Protein 2XPP (pdb70)

Nearest PDB structures (foldseek):
  2xpp-assembly1_A  TM=1.007E+00  e=7.022E-20  Encephalitozoon cuniculi
  7xn7-assembly1_n  TM=9.454E-01  e=5.616E-10  Komagataella phaffii
  9eh1-assembly1_O  TM=9.494E-01  e=7.831E-09  Homo sapiens
  3o8z-assembly1_A  TM=9.268E-01  e=1.950E-08  Saccharomyces cerevisiae
  3nfq-assembly2_B  TM=9.205E-01  e=9.866E-08  Saccharomyces cerevisiae

CATH classification: 1.20.930.10

Radius of gyration: 15.7 Å; Cα contacts (8 Å, |Δi|>4): 170; chains: 2; bounding box: 26×44×52 Å

InterPro domains:
  IPR017923 Transcription factor IIS, N-terminal [PF08711] (125-176)
  IPR017923 Transcription factor IIS, N-terminal [PS51319] (102-179)
  IPR035441 TFIIS/LEDGF domain superfamily [G3DSA:1.20.930.10] (39-183)
  IPR035441 TFIIS/LEDGF domain superfamily [SSF47676] (101-179)
  IPR051037 RNA Polymerase II Transcription Factor IWS1 [PTHR46010] (23-178)

Solvent-accessible surface area: 8760 Å² total; per-residue (Å²): 81,97,66,56,112,79,0,123,74,8,40,123,76,0,55,51,20,32,141,131,2,42,56,30,33,136,135,72,162,101,33,56,17,7,48,134,32,0,110,94,0,0,92,56,0,44,35,137,93,18,8,98,13,0,9,103,43,23,0,4,67,12,0,43,9,1,0,50,16,18,59,82,116,51,44,3,80,64,74,3,28,77,61,0,6,57,0,0,135,46,1,143,8,85,78,105,32,0,56,116,8,7,0,0,55,0,0,60,6,0,3,73,3,98,177,10,39,169,105,1,51,61,51,0,104,64,6,6,118,90,2,23,92,42,6,93,218,137,84,133,48,94,67,73,65,32,55,99,98,0,1,11,84,8,97,66,20,120,126,23,107

GO terms:
  GO:0005515 protein binding (F, IPI)

Organism: Encephalitozoon cuniculi (strain GB-M1) (NCBI:txid284813)

B-factor: mean 24.46, std 10.27, range [10.24, 78.27]

Secondary structure (DSSP, 8-state):
-HHHHHHHHHHHHHHHHHHHHHHHHHHTS---HHHHHHHHHHHHHT-TTTHHHHHHTTHHHHHHHHHSPPTTSPPPPHHHHHHHHHHHHTS---HHHHHHH-HHHHHHHHHH-TTS-HHHHHHHHHHHHHHHHHHT-/--HHHHHHHHHHHHTTS-TTGGG-

Foldseek 3Di:
DPLLVVLVVLLVLLVVLLVQLLVCVVVVHHSCSCVVCVVVSLVVLLDPVSQVSNLVVLVLQSLLSQQDARPVRHGPDVVSLVSSLVSLVNHPDADVSCVVRVSLVSLVCQLPPPPHDPVSNVSSVVSNVVHVVNVVD/DPVVVVVVVVCVPPNDPPPCPVVD

Sequence (161 aa):
GTVLEISRSLKKRMQDILKKDNANNLEGRPATGKIENVEEISDILMSKALQESLLDEGILDEIKGWLEPLPDKSMPNIKIRKRLLDVLKTMKIHKEHLVTSGVGKIVYFYSINPKESKEVRASAKALVQKWTNEVFKIDYGDRDSLFFEIFGTGEEYRYVL

Structure (mmCIF, N/CA/C/O backbone):
data_2XPP
#
_entry.id   2XPP
#
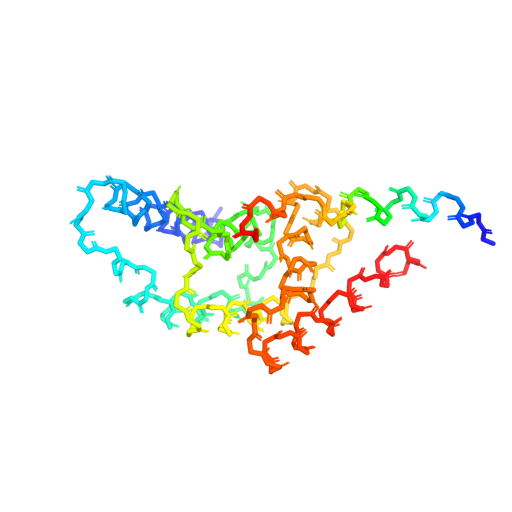_cell.length_a   27.356
_cell.length_b   56.053
_cell.length_c   116.444
_cell.angle_alpha   90.00
_cell.angle_beta   90.00
_cell.angle_gamma   90.00
#
_symmetry.space_group_name_H-M   'P 21 21 21'
#
loop_
_entity.id
_entity.type
_entity.pdbx_description
1 polymer IWS1
2 polymer 'CHROMATIN STRUCTURE MODULATOR'
3 water water
#
loop_
_atom_site.group_PDB
_atom_site.id
_atom_site.type_symbol
_atom_site.label_atom_id
_atom_site.label_alt_id
_atom_site.label_comp_id
_atom_site.label_asym_id
_atom_site.label_entity_id
_atom_site.label_seq_id
_atom_site.pdbx_PDB_ins_code
_atom_site.Cartn_x
_atom_site.Cartn_y
_atom_site.Cartn_z
_atom_site.occupancy
_atom_site.B_iso_or_equiv
_atom_site.auth_seq_id
_atom_site.auth_comp_id
_atom_site.auth_asym_id
_atom_site.auth_atom_id
_atom_site.pdbx_PDB_model_num
ATOM 1 N N . GLY A 1 4 ? 19.008 -18.256 18.710 1.00 37.06 57 GLY A N 1
ATOM 2 C CA . GLY A 1 4 ? 17.715 -18.970 18.417 1.00 36.60 57 GLY A CA 1
ATOM 3 C C . GLY A 1 4 ? 16.717 -18.017 17.747 1.00 34.86 57 GLY A C 1
ATOM 4 O O . GLY A 1 4 ? 17.095 -16.988 17.154 1.00 31.73 57 GLY A O 1
ATOM 5 N N . THR A 1 5 ? 15.433 -18.358 17.846 1.00 35.00 58 THR A N 1
ATOM 6 C CA . THR A 1 5 ? 14.436 -17.722 16.983 1.00 33.96 58 THR A CA 1
ATOM 7 C C . THR A 1 5 ? 14.215 -16.270 17.366 1.00 30.09 58 THR A C 1
ATOM 8 O O . THR A 1 5 ? 14.142 -15.427 16.485 1.00 27.44 58 THR A O 1
ATOM 12 N N . VAL A 1 6 ? 14.156 -15.936 18.658 1.00 28.71 59 VAL A N 1
ATOM 13 C CA . VAL A 1 6 ? 13.846 -14.539 18.980 1.00 26.50 59 VAL A CA 1
ATOM 14 C C . VAL A 1 6 ? 14.978 -13.590 18.523 1.00 24.86 59 VAL A C 1
ATOM 15 O O . VAL A 1 6 ? 14.719 -12.507 18.006 1.00 22.84 59 VAL A O 1
ATOM 19 N N . LEU A 1 7 ? 16.231 -14.035 18.636 1.00 24.66 60 LEU A N 1
ATOM 20 C CA . LEU A 1 7 ? 17.326 -13.229 18.067 1.00 24.09 60 LEU A CA 1
ATOM 21 C C . LEU A 1 7 ? 17.296 -13.135 16.532 1.00 22.77 60 LEU A C 1
ATOM 22 O O . LEU A 1 7 ? 17.545 -12.046 15.980 1.00 22.18 60 LEU A O 1
ATOM 27 N N . GLU A 1 8 ? 16.939 -14.216 15.845 1.00 23.94 61 GLU A N 1
ATOM 28 C CA . GLU A 1 8 ? 16.866 -14.204 14.390 1.00 25.55 61 GLU A CA 1
ATOM 29 C C . GLU A 1 8 ? 15.788 -13.231 13.953 1.00 23.75 61 GLU A C 1
ATOM 30 O O . GLU A 1 8 ? 15.963 -12.464 12.992 1.00 23.16 61 GLU A O 1
ATOM 36 N N . ILE A 1 9 ? 14.655 -13.266 14.653 1.00 22.81 62 ILE A N 1
ATOM 37 C CA . ILE A 1 9 ? 13.570 -12.329 14.322 1.00 21.82 62 ILE A CA 1
ATOM 38 C C . ILE A 1 9 ? 14.013 -10.880 14.519 1.00 20.29 62 ILE A C 1
ATOM 39 O O . ILE A 1 9 ? 13.792 -10.029 13.672 1.00 19.62 62 ILE A O 1
ATOM 44 N N . SER A 1 10 ? 14.676 -10.607 15.634 1.00 19.63 63 SER A N 1
ATOM 45 C CA . SER A 1 10 ? 15.049 -9.242 15.944 1.00 19.49 63 SER A CA 1
ATOM 46 C C . SER A 1 10 ? 16.110 -8.760 14.965 1.00 19.09 63 SER A C 1
ATOM 47 O O . SER A 1 10 ? 16.032 -7.621 14.476 1.00 18.74 63 SER A O 1
ATOM 50 N N . ARG A 1 11 ? 17.082 -9.615 14.647 1.00 18.76 64 ARG A N 1
ATOM 51 C CA . ARG A 1 11 ? 18.126 -9.245 13.674 1.00 20.10 64 ARG A CA 1
ATOM 52 C C . ARG A 1 11 ? 17.545 -8.988 12.282 1.00 20.43 64 ARG A C 1
ATOM 53 O O . ARG A 1 11 ? 17.961 -8.046 11.610 1.00 19.94 64 ARG A O 1
ATOM 61 N N . SER A 1 12 ? 16.578 -9.806 11.866 1.00 21.71 65 SER A N 1
ATOM 62 C CA . SER A 1 12 ? 15.840 -9.575 10.597 1.00 22.44 65 SER A CA 1
ATOM 63 C C . SER A 1 12 ? 15.101 -8.211 10.532 1.00 20.53 65 SER A C 1
ATOM 64 O O . SER A 1 12 ? 15.207 -7.481 9.533 1.00 19.98 65 SER A O 1
ATOM 67 N N . LEU A 1 13 ? 14.370 -7.884 11.593 1.00 19.31 66 LEU A N 1
ATOM 68 C CA . LEU A 1 13 ? 13.683 -6.595 11.672 1.00 17.81 66 LEU A CA 1
ATOM 69 C C . LEU A 1 13 ? 14.673 -5.436 11.639 1.00 17.91 66 LEU A C 1
ATOM 70 O O . LEU A 1 13 ? 14.454 -4.477 10.908 1.00 17.99 66 LEU A O 1
ATOM 75 N N . LYS A 1 14 ? 15.790 -5.571 12.376 1.00 17.20 67 LYS A N 1
ATOM 76 C CA . LYS A 1 14 ? 16.857 -4.571 12.397 1.00 17.50 67 LYS A CA 1
ATOM 77 C C . LYS A 1 14 ? 17.369 -4.341 10.965 1.00 18.21 67 LYS A C 1
ATOM 78 O O . LYS A 1 14 ? 17.442 -3.194 10.509 1.00 18.80 67 LYS A O 1
ATOM 84 N N . LYS A 1 15 ? 17.665 -5.420 10.242 1.00 18.78 68 LYS A N 1
ATOM 85 C CA . LYS A 1 15 ? 18.178 -5.300 8.872 1.00 21.01 68 LYS A CA 1
ATOM 86 C C . LYS A 1 15 ? 17.133 -4.666 7.945 1.00 19.94 68 LYS A C 1
ATOM 87 O O . LYS A 1 15 ? 17.481 -3.845 7.062 1.00 20.27 68 LYS A O 1
ATOM 93 N N . ARG A 1 16 ? 15.869 -5.010 8.157 1.00 19.48 69 ARG A N 1
ATOM 94 C CA . ARG A 1 16 ? 14.812 -4.423 7.346 1.00 20.38 69 ARG A CA 1
ATOM 95 C C . ARG A 1 16 ? 14.753 -2.899 7.527 1.00 19.05 69 ARG A C 1
ATOM 96 O O . ARG A 1 16 ? 14.655 -2.138 6.536 1.00 18.37 69 ARG A O 1
ATOM 104 N N . MET A 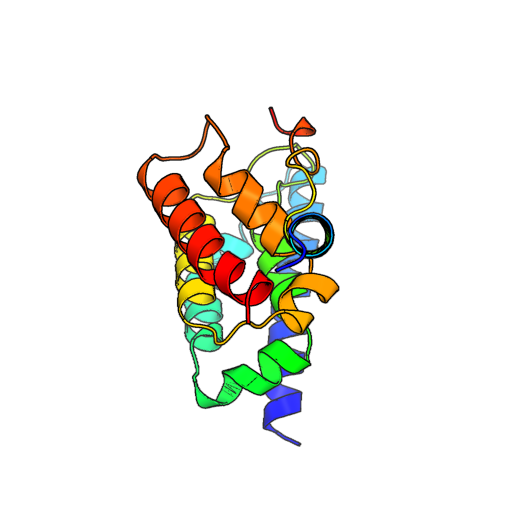1 17 ? 14.856 -2.455 8.787 1.00 17.41 70 MET A N 1
ATOM 105 C CA . MET A 1 17 ? 14.799 -1.027 9.100 1.00 15.55 70 MET A CA 1
ATOM 106 C C . MET A 1 17 ? 16.009 -0.325 8.533 1.00 15.70 70 MET A C 1
ATOM 107 O O . MET A 1 17 ? 15.860 0.774 7.973 1.00 15.20 70 MET A O 1
ATOM 112 N N . GLN A 1 18 ? 17.181 -0.978 8.611 1.00 15.43 71 GLN A N 1
ATOM 113 C CA . GLN A 1 18 ? 18.407 -0.424 8.038 1.00 15.16 71 GLN A CA 1
ATOM 114 C C . GLN A 1 18 ? 18.286 -0.247 6.529 1.00 17.00 71 GLN A C 1
ATOM 115 O O . GLN A 1 18 ? 18.706 0.774 5.985 1.00 17.09 71 GLN A O 1
ATOM 121 N N . ASP A 1 19 ? 17.769 -1.269 5.866 1.00 16.88 72 ASP A N 1
ATOM 122 C CA . ASP A 1 19 ? 17.699 -1.245 4.410 1.00 18.66 72 ASP A CA 1
ATOM 123 C C . ASP A 1 19 ? 16.753 -0.127 3.944 1.00 17.88 72 ASP A C 1
ATOM 124 O O . ASP A 1 19 ? 17.057 0.598 2.962 1.00 17.13 72 ASP A O 1
ATOM 129 N N . ILE A 1 20 ? 15.631 0.013 4.644 1.00 16.42 73 ILE A N 1
ATOM 130 C CA . ILE A 1 20 ? 14.649 1.050 4.263 1.00 16.51 73 ILE A CA 1
ATOM 131 C C . ILE A 1 20 ? 15.260 2.438 4.457 1.00 16.00 73 ILE A C 1
ATOM 132 O O . ILE A 1 20 ? 15.101 3.343 3.605 1.00 16.30 73 ILE A O 1
ATOM 137 N N . LEU A 1 21 ? 15.954 2.629 5.573 1.00 15.17 74 LEU A N 1
ATOM 138 C CA . LEU A 1 21 ? 16.559 3.929 5.858 1.00 15.30 74 LEU A CA 1
ATOM 139 C C . LEU A 1 21 ? 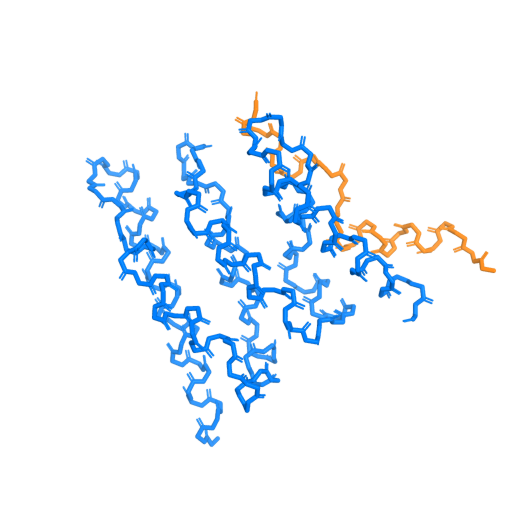17.586 4.248 4.777 1.00 15.30 74 LEU A C 1
ATOM 140 O O . LEU A 1 21 ? 17.565 5.373 4.252 1.00 14.80 74 LEU A O 1
ATOM 145 N N . LYS A 1 22 ? 18.497 3.300 4.470 1.00 16.30 75 LYS A N 1
ATOM 146 C CA . LYS A 1 22 ? 19.561 3.553 3.479 1.00 16.07 75 LYS A CA 1
ATOM 147 C C . LYS A 1 22 ? 18.986 3.923 2.123 1.00 17.24 75 LYS A C 1
ATOM 148 O O . LYS A 1 22 ? 19.517 4.836 1.458 1.00 16.73 75 LYS A O 1
ATOM 154 N N . LYS A 1 23 ? 17.916 3.215 1.733 1.00 15.88 76 LYS A N 1
ATOM 155 C CA . LYS A 1 23 ? 17.278 3.425 0.395 1.00 17.62 76 LYS A CA 1
ATOM 156 C C . LYS A 1 23 ? 16.602 4.789 0.341 1.00 16.18 76 LYS A C 1
ATOM 157 O O . LYS A 1 23 ? 16.699 5.473 -0.700 1.00 15.50 76 LYS A O 1
ATOM 163 N N . ASP A 1 24 ? 15.975 5.198 1.449 1.00 15.19 77 ASP A N 1
ATOM 164 C CA . ASP A 1 24 ? 15.243 6.477 1.458 1.00 14.45 77 ASP A CA 1
ATOM 165 C C . ASP A 1 24 ? 16.285 7.572 1.438 1.00 14.75 77 ASP A C 1
ATOM 166 O O . ASP A 1 24 ? 16.155 8.552 0.692 1.00 13.87 77 ASP A O 1
ATOM 171 N N . ASN A 1 25 ? 17.367 7.380 2.202 1.00 13.09 78 ASN A N 1
ATOM 172 C CA . ASN A 1 25 ? 18.392 8.416 2.205 1.00 14.09 78 ASN A CA 1
ATOM 173 C C . ASN A 1 25 ? 19.094 8.587 0.854 1.00 15.07 78 ASN A C 1
ATOM 174 O O . ASN A 1 25 ? 19.340 9.719 0.420 1.00 16.13 78 ASN A O 1
ATOM 179 N N . ALA A 1 26 ? 19.414 7.481 0.194 1.00 14.81 79 ALA A N 1
ATOM 180 C CA . ALA A 1 26 ? 19.991 7.475 -1.134 1.00 15.40 79 ALA A CA 1
ATOM 181 C C . ALA A 1 26 ? 19.042 8.125 -2.134 1.00 15.93 79 ALA A C 1
ATOM 182 O O . ALA A 1 26 ? 19.475 8.886 -3.025 1.00 17.20 79 ALA A O 1
ATOM 184 N N . ASN A 1 27 ? 17.753 7.802 -1.998 1.00 14.92 80 ASN A N 1
ATOM 185 C CA . ASN A 1 27 ? 16.776 8.393 -2.927 1.00 16.29 80 ASN A CA 1
ATOM 186 C C . ASN A 1 27 ? 16.648 9.898 -2.672 1.00 14.85 80 ASN A C 1
ATOM 187 O O . ASN A 1 27 ? 16.478 10.660 -3.612 1.00 16.11 80 ASN A O 1
ATOM 192 N N . ASN A 1 28 ? 16.695 10.324 -1.407 1.00 14.74 81 ASN A N 1
ATOM 193 C CA . ASN A 1 28 ? 16.635 11.770 -1.149 1.00 15.47 81 ASN A CA 1
ATOM 194 C C . ASN A 1 28 ? 17.803 12.514 -1.807 1.00 16.64 81 ASN A C 1
ATOM 195 O O . ASN A 1 28 ? 17.619 13.554 -2.426 1.00 16.84 81 ASN A O 1
ATOM 200 N N . LEU A 1 29 ? 19.001 11.920 -1.764 1.00 17.14 82 LEU A N 1
ATOM 201 C CA . LEU A 1 29 ? 20.173 12.548 -2.389 1.00 17.11 82 LEU A CA 1
ATOM 202 C C . LEU A 1 29 ? 20.061 12.578 -3.909 1.00 17.37 82 LEU A C 1
ATOM 203 O O . LEU A 1 29 ? 20.503 13.493 -4.571 1.00 18.49 82 LEU A O 1
ATOM 208 N N . GLU A 1 30 ? 19.458 11.534 -4.446 1.00 17.11 83 GLU A N 1
ATOM 209 C CA . GLU A 1 30 ? 19.323 11.388 -5.860 1.00 18.88 83 GLU A CA 1
ATOM 210 C C . GLU A 1 30 ? 18.188 12.223 -6.453 1.00 19.88 83 GLU A C 1
ATOM 211 O O . GLU A 1 30 ? 18.232 12.516 -7.621 1.00 21.72 83 GLU A O 1
ATOM 217 N N . GLY A 1 31 ? 17.178 12.557 -5.635 1.00 21.29 84 GLY A N 1
ATOM 218 C CA . GLY A 1 31 ? 15.938 13.218 -6.140 1.00 23.76 84 GLY A CA 1
ATOM 219 C C . GLY A 1 31 ? 14.850 12.288 -6.665 1.00 24.59 84 GLY A C 1
ATOM 220 O O . GLY A 1 31 ? 14.038 12.674 -7.540 1.00 27.57 84 GLY A O 1
ATOM 221 N N . ARG A 1 32 ? 14.861 11.049 -6.190 1.00 22.93 85 ARG A N 1
ATOM 222 C CA . ARG A 1 32 ? 13.810 10.039 -6.438 1.00 24.52 85 ARG A CA 1
ATOM 223 C C . ARG A 1 32 ? 12.901 9.932 -5.173 1.00 21.70 85 ARG A C 1
ATOM 224 O O . ARG A 1 32 ? 13.315 10.277 -4.091 1.00 18.73 85 ARG A O 1
ATOM 232 N N . PRO A 1 33 ? 11.647 9.462 -5.323 1.00 21.98 86 PRO A N 1
ATOM 233 C CA . PRO A 1 33 ? 10.795 9.367 -4.127 1.00 21.17 86 PRO A CA 1
ATOM 234 C C . PRO A 1 33 ? 11.430 8.544 -3.039 1.00 19.92 86 PRO A C 1
ATOM 235 O O . PRO A 1 33 ? 12.042 7.518 -3.334 1.00 20.19 86 PRO A O 1
ATOM 239 N N . ALA A 1 34 ? 11.268 9.010 -1.807 1.00 19.66 87 ALA A N 1
ATOM 240 C CA . ALA A 1 34 ? 11.854 8.383 -0.623 1.00 17.82 87 ALA A CA 1
ATOM 241 C C . ALA A 1 34 ? 10.704 8.020 0.309 1.00 17.32 87 ALA A C 1
ATOM 242 O O . ALA A 1 34 ? 10.538 8.613 1.394 1.00 17.37 87 ALA A O 1
ATOM 244 N N . THR A 1 35 ? 9.942 7.012 -0.138 1.00 17.59 88 THR A N 1
ATOM 245 C CA . THR A 1 35 ? 8.664 6.633 0.502 1.00 17.66 88 THR A CA 1
ATOM 246 C C . THR A 1 35 ? 8.743 5.308 1.298 1.00 17.14 88 THR A C 1
ATOM 247 O O . THR A 1 35 ? 7.710 4.805 1.756 1.00 16.61 88 THR A O 1
ATOM 251 N N . GLY A 1 36 ? 9.952 4.750 1.466 1.00 15.66 89 GLY A N 1
ATOM 252 C CA . GLY A 1 36 ? 10.105 3.453 2.175 1.00 16.31 89 GLY A CA 1
ATOM 253 C C . GLY A 1 36 ? 9.665 3.500 3.629 1.00 15.73 89 GLY A C 1
ATOM 254 O O . GLY A 1 36 ? 8.941 2.583 4.105 1.00 15.97 89 GLY A O 1
ATOM 255 N N . LYS A 1 37 ? 10.038 4.568 4.331 1.00 14.82 90 LYS A N 1
ATOM 256 C CA . LYS A 1 37 ? 9.651 4.678 5.739 1.00 14.59 90 LYS A CA 1
ATOM 257 C C . LYS A 1 37 ? 8.162 4.796 5.870 1.00 15.78 90 LYS A C 1
ATOM 258 O O . LYS A 1 37 ? 7.518 4.101 6.684 1.00 15.48 90 LYS A O 1
ATOM 264 N N . ILE A 1 38 ? 7.595 5.682 5.077 1.00 14.93 91 ILE A N 1
ATOM 265 C CA . ILE A 1 38 ? 6.144 5.885 5.216 1.00 17.10 91 ILE A CA 1
ATOM 266 C C . ILE A 1 38 ? 5.332 4.653 4.825 1.00 17.43 91 ILE A C 1
ATOM 267 O O . ILE A 1 38 ? 4.285 4.397 5.432 1.00 18.85 91 ILE A O 1
ATOM 272 N N . GLU A 1 39 ? 5.795 3.896 3.826 1.00 16.83 92 GLU A N 1
ATOM 273 C CA . GLU A 1 39 ? 5.053 2.730 3.333 1.00 19.24 92 GLU A CA 1
ATOM 274 C C . GLU A 1 39 ? 5.146 1.545 4.318 1.00 18.84 92 GLU A C 1
ATOM 275 O O . GLU A 1 39 ? 4.339 0.602 4.256 1.00 19.45 92 GLU A O 1
ATOM 281 N N . ASN A 1 40 ? 6.123 1.601 5.221 1.00 17.66 93 ASN A N 1
ATOM 282 C CA . ASN A 1 40 ? 6.405 0.453 6.090 1.00 18.11 93 ASN A CA 1
ATOM 283 C C . ASN A 1 40 ? 6.227 0.741 7.573 1.00 17.19 93 ASN A C 1
ATOM 284 O O . ASN A 1 40 ? 6.270 -0.188 8.388 1.00 17.70 93 ASN A O 1
ATOM 289 N N . VAL A 1 41 ? 6.092 2.011 7.936 1.00 17.09 94 VAL A N 1
ATOM 290 C CA . VAL A 1 41 ? 6.109 2.384 9.350 1.00 16.61 94 VAL A CA 1
ATOM 291 C C . VAL A 1 41 ? 4.997 1.699 10.165 1.00 18.46 94 VAL A C 1
ATOM 292 O O . VAL A 1 41 ? 5.249 1.327 11.330 1.00 17.73 94 VAL A O 1
ATOM 296 N N . GLU A 1 42 ? 3.802 1.570 9.597 1.00 18.83 95 GLU A N 1
ATOM 297 C CA . GLU A 1 42 ? 2.677 0.987 10.376 1.00 21.93 95 GLU A CA 1
ATOM 298 C C . GLU A 1 42 ? 2.964 -0.473 10.703 1.00 21.14 95 GLU A C 1
ATOM 299 O O . GLU A 1 42 ? 2.866 -0.890 11.872 1.00 22.24 95 GLU A O 1
ATOM 305 N N . GLU A 1 43 ? 3.414 -1.209 9.707 1.00 20.13 96 GLU A N 1
ATOM 306 C CA . GLU A 1 43 ? 3.767 -2.617 9.908 1.00 22.50 96 GLU A CA 1
ATOM 307 C C . GLU A 1 43 ? 4.928 -2.813 10.857 1.00 21.49 96 GLU A C 1
ATOM 308 O O . GLU A 1 43 ? 4.841 -3.619 11.799 1.00 21.77 96 GLU A O 1
ATOM 314 N N . ILE A 1 44 ? 6.023 -2.096 10.597 1.00 19.91 97 ILE A N 1
ATOM 315 C CA . ILE A 1 44 ? 7.215 -2.231 11.426 1.00 18.92 97 ILE A CA 1
ATOM 316 C C . ILE A 1 44 ? 6.937 -1.782 12.869 1.00 18.73 97 ILE A C 1
ATOM 317 O O . ILE A 1 44 ? 7.403 -2.418 13.822 1.00 18.87 97 ILE A O 1
ATOM 322 N N . SER A 1 45 ? 6.211 -0.679 13.029 1.00 19.03 98 SER A N 1
ATOM 323 C CA . SER A 1 45 ? 5.908 -0.185 14.373 1.00 20.31 98 SER A CA 1
ATOM 324 C C . SER A 1 45 ? 5.065 -1.192 15.191 1.00 20.72 98 SER A C 1
ATOM 325 O O . SER A 1 45 ? 5.270 -1.359 16.398 1.00 20.14 98 SER A O 1
ATOM 328 N N . ASP A 1 46 ? 4.136 -1.855 14.534 1.00 20.93 99 ASP A N 1
ATOM 329 C CA . ASP A 1 46 ? 3.370 -2.922 15.174 1.00 23.57 99 ASP A CA 1
ATOM 330 C C . ASP A 1 46 ? 4.284 -4.026 15.699 1.00 23.31 99 ASP A C 1
ATOM 331 O O . ASP A 1 46 ? 4.101 -4.488 16.825 1.00 25.18 99 ASP A O 1
ATOM 336 N N . ILE A 1 47 ? 5.272 -4.442 14.908 1.00 21.16 100 ILE A N 1
ATOM 337 C CA . ILE A 1 47 ? 6.241 -5.435 15.371 1.00 21.23 100 ILE A CA 1
ATOM 338 C C . ILE A 1 47 ? 7.121 -4.913 16.514 1.00 19.63 100 ILE A C 1
ATOM 339 O O . ILE A 1 47 ? 7.377 -5.640 17.482 1.00 20.31 100 ILE A O 1
ATOM 344 N N . LEU A 1 48 ? 7.575 -3.674 16.403 1.00 17.95 101 LEU A N 1
ATOM 345 C CA . LEU A 1 48 ? 8.409 -3.068 17.430 1.00 16.58 101 LEU A CA 1
ATOM 346 C C . LEU A 1 48 ? 7.693 -2.984 18.762 1.00 16.69 101 LEU A C 1
ATOM 347 O O . LEU A 1 48 ? 8.354 -2.834 19.807 1.00 19.38 101 LEU A O 1
ATOM 352 N N . MET A 1 49 ? 6.366 -3.074 18.725 1.00 17.24 102 MET A N 1
ATOM 353 C CA . MET A 1 49 ? 5.552 -3.034 19.966 1.00 19.49 102 MET A CA 1
ATOM 354 C C . MET A 1 49 ? 5.442 -4.388 20.698 1.00 20.10 102 MET A C 1
ATOM 355 O O . MET A 1 49 ? 4.864 -4.450 21.783 1.00 21.95 102 MET A O 1
ATOM 360 N N . SER A 1 50 ? 5.904 -5.470 20.076 1.00 18.60 103 SER A N 1
ATOM 361 C CA . SER A 1 50 ? 5.752 -6.818 20.633 1.00 20.33 103 SER A CA 1
ATOM 362 C C . SER A 1 50 ? 6.457 -6.898 21.966 1.00 19.30 103 SER A C 1
ATOM 363 O O . SER A 1 50 ? 7.638 -6.649 22.056 1.00 18.81 103 SER A O 1
ATOM 366 N N . LYS A 1 51 ? 5.733 -7.229 23.020 1.00 20.43 104 LYS A N 1
ATOM 367 C CA . LYS A 1 51 ? 6.373 -7.388 24.329 1.00 21.32 104 LYS A CA 1
ATOM 368 C C . LYS A 1 51 ? 7.321 -8.591 24.345 1.00 22.01 104 LYS A C 1
ATOM 369 O O . LYS A 1 51 ? 8.348 -8.550 25.026 1.00 22.39 104 LYS A O 1
ATOM 375 N N . ALA A 1 52 ? 7.014 -9.619 23.562 1.00 21.44 105 ALA A N 1
ATOM 376 C CA . ALA A 1 52 ? 7.852 -10.833 23.569 1.00 22.87 105 ALA A CA 1
ATOM 377 C C . ALA A 1 52 ? 9.182 -10.544 22.852 1.00 22.12 105 ALA A C 1
ATOM 378 O O . ALA A 1 52 ? 10.211 -11.134 23.202 1.00 22.84 105 ALA A O 1
ATOM 380 N N . LEU A 1 53 ? 9.151 -9.651 21.871 1.00 20.28 106 LEU A N 1
ATOM 381 C CA . LEU A 1 53 ? 10.379 -9.310 21.115 1.00 20.29 106 LEU A CA 1
ATOM 382 C C . LEU A 1 53 ? 11.218 -8.212 21.768 1.00 19.64 106 LEU A C 1
ATOM 383 O O . LEU A 1 53 ? 12.382 -7.963 21.382 1.00 18.64 106 LEU A O 1
ATOM 388 N N . GLN A 1 54 ? 10.632 -7.528 22.748 1.00 19.29 107 GLN A N 1
ATOM 389 C CA . GLN A 1 54 ? 11.192 -6.238 23.172 1.00 19.85 107 GLN A CA 1
ATOM 390 C C . GLN A 1 54 ? 12.626 -6.292 23.658 1.00 18.51 107 GLN A C 1
ATOM 391 O O . GLN A 1 54 ? 13.481 -5.468 23.246 1.00 17.52 107 GLN A O 1
ATOM 397 N N . GLU A 1 55 ? 12.901 -7.211 24.572 1.00 19.91 108 GLU A N 1
ATOM 398 C CA . GLU A 1 55 ? 14.242 -7.272 25.128 1.00 21.30 108 GLU A CA 1
ATOM 399 C C . GLU A 1 55 ? 15.281 -7.641 24.089 1.00 20.73 108 GLU A C 1
ATOM 400 O O . GLU A 1 55 ? 16.376 -7.115 24.128 1.00 20.66 108 GLU A O 1
ATOM 406 N N . SER A 1 56 ? 14.943 -8.580 23.204 1.00 20.13 109 SER A N 1
ATOM 407 C CA . SER A 1 56 ? 15.852 -8.976 22.128 1.00 20.86 109 SER A CA 1
ATOM 408 C C . SER A 1 56 ? 16.115 -7.808 21.205 1.00 18.89 109 SER A C 1
ATOM 409 O O . SER A 1 56 ? 17.256 -7.565 20.809 1.00 19.26 109 SER A O 1
ATOM 412 N N . LEU A 1 57 ? 15.061 -7.052 20.861 1.00 16.92 110 LEU A N 1
ATOM 413 C CA . LEU A 1 57 ? 15.218 -5.879 20.023 1.00 16.06 110 LEU A CA 1
ATOM 414 C C . LEU A 1 57 ? 16.168 -4.849 20.680 1.00 15.32 110 LEU A C 1
ATOM 415 O O . LEU A 1 57 ? 17.069 -4.311 20.013 1.00 15.37 110 LEU A O 1
ATOM 420 N N . LEU A 1 58 ? 15.998 -4.605 21.975 1.00 17.00 111 LEU A N 1
ATOM 421 C CA . LEU A 1 58 ? 16.816 -3.606 22.663 1.00 16.38 111 LEU A CA 1
ATOM 422 C C . LEU A 1 58 ? 18.261 -4.113 22.719 1.00 17.35 111 LEU A C 1
ATOM 423 O O . LEU A 1 58 ? 19.199 -3.347 22.459 1.00 17.78 111 LEU A O 1
ATOM 428 N N . ASP A 1 59 ? 18.420 -5.410 23.020 1.00 19.78 112 ASP A N 1
ATOM 429 C CA . ASP A 1 59 ? 19.742 -6.060 23.101 1.00 20.73 112 ASP A CA 1
ATOM 430 C C . ASP A 1 59 ? 20.479 -6.023 21.756 1.00 20.75 112 ASP A C 1
ATOM 431 O O . ASP A 1 59 ? 21.727 -5.939 21.721 1.00 20.85 112 ASP A O 1
ATOM 436 N N . GLU A 1 60 ? 19.722 -6.105 20.663 1.00 19.60 113 GLU A N 1
ATOM 437 C CA . GLU A 1 60 ? 20.290 -6.070 19.337 1.00 19.62 113 GLU A CA 1
ATOM 438 C C . GLU A 1 60 ? 20.458 -4.658 18.783 1.00 17.92 113 GLU A C 1
ATOM 439 O O . GLU A 1 60 ? 20.797 -4.498 17.607 1.00 18.08 113 GLU A O 1
ATOM 445 N N . GLY A 1 61 ? 20.232 -3.645 19.626 1.00 17.62 114 GLY A N 1
ATOM 446 C CA . GLY A 1 61 ? 20.530 -2.234 19.244 1.00 17.55 114 GLY A CA 1
ATOM 447 C C . GLY A 1 61 ? 19.485 -1.596 18.349 1.00 17.34 114 GLY A C 1
ATOM 448 O O . GLY A 1 61 ? 19.784 -0.678 17.570 1.00 16.00 114 GLY A O 1
ATOM 449 N N . ILE A 1 62 ? 18.226 -2.023 18.493 1.00 16.16 115 ILE A N 1
ATOM 450 C CA . ILE A 1 62 ? 17.186 -1.503 17.601 1.00 15.05 115 ILE A CA 1
ATOM 451 C C . ILE A 1 62 ? 17.017 0.018 17.806 1.00 13.74 115 ILE A C 1
ATOM 452 O O . ILE A 1 62 ? 16.446 0.708 16.928 1.00 13.76 115 ILE A O 1
ATOM 457 N N . LEU A 1 63 ? 17.431 0.546 18.958 1.00 14.41 116 LEU A N 1
ATOM 458 C CA . LEU A 1 63 ? 17.328 1.979 19.152 1.00 13.29 116 LEU A CA 1
ATOM 459 C C . LEU A 1 63 ? 18.138 2.754 18.133 1.00 12.44 116 LEU A C 1
ATOM 460 O O . LEU A 1 63 ? 17.778 3.913 17.827 1.00 13.40 116 LEU A O 1
ATOM 465 N N . ASP A 1 64 ? 19.218 2.154 17.617 1.00 13.59 117 ASP A N 1
ATOM 466 C CA . ASP A 1 64 ? 20.024 2.789 16.546 1.00 15.62 117 ASP A CA 1
ATOM 467 C C . ASP A 1 64 ? 19.175 3.019 15.299 1.00 15.04 117 ASP A C 1
ATOM 468 O O . ASP A 1 64 ? 19.266 4.106 14.679 1.00 14.45 117 ASP A O 1
ATOM 473 N N . GLU A 1 65 ? 18.366 2.025 14.907 1.00 13.86 118 GLU A N 1
ATOM 474 C CA . GLU A 1 65 ? 17.539 2.130 13.677 1.00 14.14 118 GLU A CA 1
ATOM 475 C C . GLU A 1 65 ? 16.365 3.073 13.925 1.00 13.14 118 GLU A C 1
ATOM 476 O O . GLU A 1 65 ? 16.003 3.868 13.046 1.00 12.89 118 GLU A O 1
ATOM 482 N N . ILE A 1 66 ? 15.781 3.002 15.130 1.00 12.17 119 ILE A N 1
ATOM 483 C CA . ILE A 1 66 ? 14.682 3.929 15.456 1.00 12.06 119 ILE A CA 1
ATOM 484 C C . ILE A 1 66 ? 15.192 5.387 15.382 1.00 12.78 119 ILE A C 1
ATOM 485 O O . ILE A 1 66 ? 14.551 6.252 14.743 1.00 10.71 119 ILE A O 1
ATOM 490 N N . LYS A 1 67 ? 16.342 5.639 16.012 1.00 12.14 120 LYS A N 1
ATOM 491 C CA . LYS A 1 67 ? 17.028 6.941 15.926 1.00 12.58 120 LYS A CA 1
ATOM 492 C C . LYS A 1 67 ? 17.226 7.369 14.463 1.00 13.48 120 LYS A C 1
ATOM 493 O O . LYS A 1 67 ? 16.899 8.492 14.097 1.00 12.48 120 LYS A O 1
ATOM 499 N N . GLY A 1 68 ? 17.797 6.478 13.658 1.00 13.88 121 GLY A N 1
ATOM 500 C CA . GLY A 1 68 ? 18.003 6.770 12.212 1.00 13.68 121 GLY A CA 1
ATOM 501 C C . GLY A 1 68 ? 16.743 7.188 11.491 1.00 13.45 121 GLY A C 1
ATOM 502 O O . GLY A 1 68 ? 16.757 8.136 10.665 1.00 13.39 121 GLY A O 1
ATOM 503 N N . TRP A 1 69 ? 15.675 6.451 11.709 1.00 11.77 122 TRP A N 1
ATOM 504 C CA . TRP A 1 69 ? 14.375 6.788 11.089 1.00 11.27 122 TRP A CA 1
ATOM 505 C C . TRP A 1 69 ? 13.827 8.153 11.543 1.00 12.60 122 TRP A C 1
ATOM 506 O O . TRP A 1 69 ? 13.063 8.809 10.789 1.00 12.99 122 TRP A O 1
ATOM 517 N N . LEU A 1 70 ? 14.174 8.583 12.752 1.00 11.45 123 LEU A N 1
ATOM 518 C CA . LEU A 1 70 ? 13.702 9.906 13.274 1.00 10.83 123 LEU A CA 1
ATOM 519 C C . LEU A 1 70 ? 14.612 11.066 12.859 1.00 11.27 123 LEU A C 1
ATOM 520 O O . LEU A 1 70 ? 14.245 12.249 12.961 1.00 11.92 123 LEU A O 1
ATOM 525 N N . GLU A 1 71 ? 15.815 10.729 12.438 1.00 12.06 124 GLU A N 1
ATOM 526 C CA . GLU A 1 71 ? 16.824 11.753 12.085 1.00 11.71 124 GLU A CA 1
ATOM 527 C C . GLU A 1 71 ? 16.505 12.508 10.793 1.00 12.45 124 GLU A C 1
ATOM 528 O O . GLU A 1 71 ? 15.696 11.987 9.941 1.00 12.12 124 GLU A O 1
ATOM 534 N N . PRO A 1 72 ? 17.076 13.717 10.634 1.00 13.29 125 PRO A N 1
ATOM 535 C CA . PRO A 1 72 ? 16.824 14.425 9.358 1.00 14.07 125 PRO A CA 1
ATOM 536 C C . PRO A 1 72 ? 17.332 13.619 8.161 1.00 14.45 125 PRO A C 1
ATOM 537 O O . PRO A 1 72 ? 18.301 12.858 8.267 1.00 14.31 125 PRO A O 1
ATOM 541 N N . LEU A 1 73 ? 16.656 13.805 7.060 1.00 15.25 126 LEU A N 1
ATOM 542 C CA . LEU A 1 73 ? 17.164 13.377 5.755 1.00 16.80 126 LEU A CA 1
ATOM 543 C C . LEU A 1 73 ? 18.451 14.135 5.339 1.00 16.71 126 LEU A C 1
ATOM 544 O O . LEU A 1 73 ? 18.757 15.215 5.884 1.00 16.60 126 LEU A O 1
ATOM 549 N N . PRO A 1 74 ? 19.221 13.578 4.360 1.00 17.15 127 PRO A N 1
ATOM 550 C CA . PRO A 1 74 ? 20.420 14.256 3.888 1.00 18.72 127 PRO A CA 1
ATOM 551 C C . PRO A 1 74 ? 20.252 15.731 3.484 1.00 18.77 127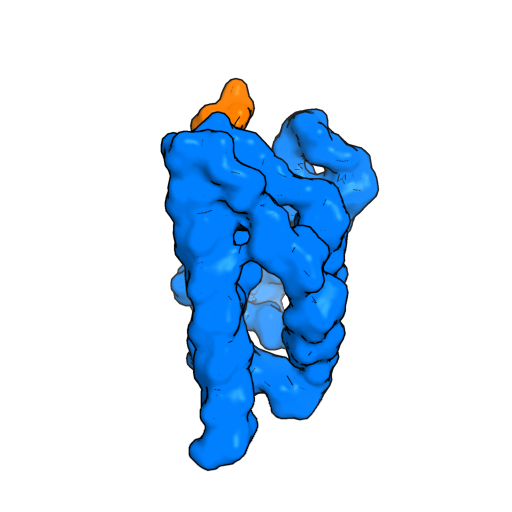 PRO A C 1
ATOM 552 O O . PRO A 1 74 ? 21.212 16.522 3.578 1.00 19.35 127 PRO A O 1
ATOM 556 N N . ASP A 1 75 ? 19.067 16.123 3.028 1.00 17.82 128 ASP A N 1
ATOM 557 C CA . ASP A 1 75 ? 18.820 17.492 2.590 1.00 19.45 128 ASP A CA 1
ATOM 558 C C . ASP A 1 75 ? 18.300 18.395 3.728 1.00 19.06 128 ASP A C 1
ATOM 559 O O . ASP A 1 75 ? 17.856 19.522 3.476 1.00 21.18 128 ASP A O 1
ATOM 564 N N . LYS A 1 76 ? 18.416 17.910 4.962 1.00 18.59 129 LYS A N 1
ATOM 565 C CA . LYS A 1 76 ? 17.986 18.619 6.196 1.00 18.90 129 LYS A CA 1
ATOM 566 C C . LYS A 1 76 ? 16.499 18.541 6.489 1.00 19.12 129 LYS A C 1
ATOM 567 O O . LYS A 1 76 ? 16.049 18.995 7.578 1.00 18.92 129 LYS A O 1
ATOM 573 N N . SER A 1 77 ? 15.729 17.984 5.565 1.00 17.66 130 SER A N 1
ATOM 574 C CA . SER A 1 77 ? 14.291 17.856 5.820 1.00 17.33 130 SER A CA 1
ATOM 575 C C . SER A 1 77 ? 13.982 16.796 6.890 1.00 16.35 130 SER A C 1
ATOM 576 O O . SER A 1 77 ? 14.798 15.938 7.166 1.00 14.94 130 SER A O 1
ATOM 579 N N . MET A 1 78 ? 12.802 16.871 7.500 1.00 16.55 131 MET A N 1
ATOM 580 C CA . MET A 1 78 ? 12.448 15.855 8.512 1.00 15.27 131 MET A CA 1
ATOM 581 C C . MET A 1 78 ? 11.531 14.790 7.905 1.00 14.06 131 MET A C 1
ATOM 582 O O . MET A 1 78 ? 10.752 15.090 6.987 1.00 15.33 131 MET A O 1
ATOM 587 N N . PRO A 1 79 ? 11.559 13.571 8.481 1.00 13.00 132 PRO A N 1
ATOM 588 C CA . PRO A 1 79 ? 10.610 12.561 8.004 1.00 14.22 132 PRO A CA 1
ATOM 589 C C . PRO A 1 79 ? 9.177 12.965 8.222 1.00 14.65 132 PRO A C 1
ATOM 590 O O . PRO A 1 79 ? 8.890 13.791 9.118 1.00 14.36 132 PRO A O 1
ATOM 594 N N . ASN A 1 80 ? 8.290 12.398 7.393 1.00 13.57 133 ASN A N 1
ATOM 595 C CA . ASN A 1 80 ? 6.857 12.635 7.472 1.00 14.03 133 ASN A CA 1
ATOM 596 C C . ASN A 1 80 ? 6.357 12.507 8.913 1.00 13.98 133 ASN A C 1
ATOM 597 O O . ASN A 1 80 ? 6.822 11.623 9.659 1.00 16.01 133 ASN A O 1
ATOM 602 N N . ILE A 1 81 ? 5.476 13.427 9.303 1.00 14.33 134 ILE A N 1
ATOM 603 C CA . ILE A 1 81 ? 5.036 13.506 10.721 1.00 15.55 134 ILE A CA 1
ATOM 604 C C . ILE A 1 81 ? 4.402 12.157 11.173 1.00 15.87 134 ILE A C 1
ATOM 605 O O . ILE A 1 81 ? 4.372 11.829 12.390 1.00 16.27 134 ILE A O 1
ATOM 610 N N . LYS A 1 82 ? 3.884 11.377 10.225 1.00 15.98 135 LYS A N 1
ATOM 611 C CA . LYS A 1 82 ? 3.286 10.077 10.641 1.00 18.59 135 LYS A CA 1
ATOM 612 C C . LYS A 1 82 ? 4.366 9.156 11.216 1.00 16.60 135 LYS A C 1
ATOM 613 O O . LYS A 1 82 ? 4.135 8.430 12.210 1.00 16.83 135 LYS A O 1
ATOM 619 N N . ILE A 1 83 ? 5.567 9.195 10.624 1.00 15.19 136 ILE A N 1
ATOM 620 C CA . ILE A 1 83 ? 6.719 8.490 11.149 1.00 15.30 136 ILE A CA 1
ATOM 621 C C . ILE A 1 83 ? 7.180 9.003 12.516 1.00 14.96 136 ILE A C 1
ATOM 622 O O . ILE A 1 83 ? 7.422 8.207 13.459 1.00 14.73 136 ILE A O 1
ATOM 627 N N . ARG A 1 84 ? 7.252 10.323 12.630 1.00 13.27 137 ARG A N 1
ATOM 628 C CA . ARG A 1 84 ? 7.653 10.988 13.875 1.00 13.35 137 ARG A CA 1
ATOM 629 C C . ARG A 1 84 ? 6.713 10.557 15.001 1.00 14.76 137 ARG A C 1
ATOM 630 O O . ARG A 1 84 ? 7.170 10.151 16.088 1.00 15.14 137 ARG A O 1
ATOM 638 N N . LYS A 1 85 ? 5.421 10.645 14.748 1.00 13.69 138 LYS A N 1
ATOM 639 C CA . LYS A 1 85 ? 4.430 10.307 15.796 1.00 14.87 138 LYS A CA 1
ATOM 640 C C . LYS A 1 85 ? 4.507 8.841 16.170 1.00 15.97 138 LYS A C 1
ATOM 641 O O . LYS A 1 85 ? 4.557 8.492 17.374 1.00 16.51 138 LYS A O 1
ATOM 647 N N . ARG A 1 86 ? 4.525 7.976 15.169 1.00 15.64 139 ARG A N 1
ATOM 648 C CA . ARG A 1 86 ? 4.414 6.555 15.459 1.00 17.06 139 ARG A CA 1
ATOM 649 C C . ARG A 1 86 ? 5.655 5.997 16.183 1.00 14.66 139 ARG A C 1
ATOM 650 O O . ARG A 1 86 ? 5.503 5.220 17.111 1.00 15.82 139 ARG A O 1
ATOM 658 N N . LEU A 1 87 ? 6.835 6.437 15.774 1.00 14.78 140 LEU A N 1
ATOM 659 C CA . LEU A 1 87 ? 8.082 6.011 16.440 1.00 13.96 140 LEU A CA 1
ATOM 660 C C . LEU A 1 87 ? 8.194 6.564 17.844 1.00 13.27 140 LEU A C 1
ATOM 661 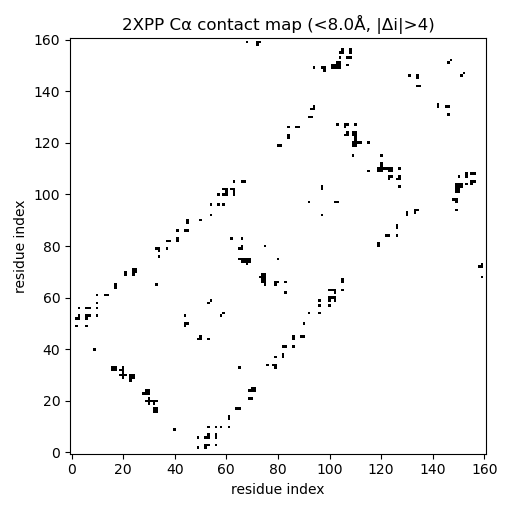O O . LEU A 1 87 ? 8.733 5.884 18.704 1.00 13.00 140 LEU A O 1
ATOM 666 N N . LEU A 1 88 ? 7.714 7.775 18.106 1.00 13.89 141 LEU A N 1
ATOM 667 C CA . LEU A 1 88 ? 7.755 8.272 19.487 1.00 13.70 141 LEU A CA 1
ATOM 668 C C . LEU A 1 88 ? 6.795 7.416 20.321 1.00 14.72 141 LEU A C 1
ATOM 669 O O . LEU A 1 88 ? 7.077 7.124 21.469 1.00 14.23 141 LEU A O 1
ATOM 674 N N . ASP A 1 89 ? 5.650 7.035 19.740 1.00 16.27 142 ASP A N 1
ATOM 675 C CA . ASP A 1 89 ? 4.695 6.139 20.441 1.00 18.96 142 ASP A CA 1
ATOM 676 C C . ASP A 1 89 ? 5.358 4.795 20.788 1.00 18.74 142 ASP A C 1
ATOM 677 O O . ASP A 1 89 ? 5.161 4.276 21.924 1.00 18.85 142 ASP A O 1
ATOM 682 N N . VAL A 1 90 ? 6.047 4.199 19.816 1.00 15.67 143 VAL A N 1
ATOM 683 C CA . VAL A 1 90 ? 6.843 2.972 20.040 1.00 16.36 143 VAL A CA 1
ATOM 684 C C . VAL A 1 90 ? 7.829 3.112 21.237 1.00 15.69 143 VAL A C 1
ATOM 685 O O . VAL A 1 90 ? 7.808 2.289 22.164 1.00 15.94 143 VAL A O 1
ATOM 689 N N . LEU A 1 91 ? 8.661 4.150 21.182 1.00 13.99 144 LEU A N 1
ATOM 690 C CA . LEU A 1 91 ? 9.677 4.397 22.223 1.00 12.75 144 LEU A CA 1
ATOM 691 C C . LEU A 1 91 ? 9.053 4.493 23.623 1.00 14.44 144 LEU A C 1
ATOM 692 O O . LEU A 1 91 ? 9.635 4.002 24.591 1.00 14.87 144 LEU A O 1
ATOM 697 N N . LYS A 1 92 ? 7.860 5.075 23.713 1.00 15.11 145 LYS A N 1
ATOM 698 C CA . LYS A 1 92 ? 7.194 5.292 24.997 1.00 16.96 145 LYS A CA 1
ATOM 699 C C . LYS A 1 92 ? 6.870 3.954 25.663 1.00 17.39 145 LYS A C 1
ATOM 700 O O . LYS A 1 92 ? 6.801 3.850 26.924 1.00 18.92 145 LYS A O 1
ATOM 706 N N . THR A 1 93 ? 6.675 2.931 24.831 1.00 16.04 146 THR A N 1
ATOM 707 C CA . THR A 1 93 ? 6.245 1.614 25.308 1.00 18.41 146 THR A CA 1
ATOM 708 C C . THR A 1 93 ? 7.403 0.716 25.738 1.00 18.28 146 THR A C 1
ATOM 709 O O . THR A 1 93 ? 7.156 -0.352 26.308 1.00 20.00 146 THR A O 1
ATOM 713 N N . MET A 1 94 ? 8.628 1.117 25.437 1.00 17.30 147 MET A N 1
ATOM 714 C CA . MET A 1 94 ? 9.803 0.257 25.672 1.00 16.78 147 MET A CA 1
ATOM 715 C C . MET A 1 94 ? 10.468 0.474 27.028 1.00 17.59 147 MET A C 1
ATOM 716 O O . MET A 1 94 ? 10.547 1.623 27.514 1.00 17.55 147 MET A O 1
ATOM 721 N N . LYS A 1 95 ? 10.946 -0.622 27.654 1.00 17.22 148 LYS A N 1
ATOM 722 C CA . LYS A 1 95 ? 11.617 -0.515 28.949 1.00 18.51 148 LYS A CA 1
ATOM 723 C C . LYS A 1 95 ? 13.096 -0.141 28.708 1.00 18.88 148 LYS A C 1
ATOM 724 O O . LYS A 1 95 ? 13.984 -0.985 28.806 1.00 18.96 148 LYS A O 1
ATOM 730 N N . ILE A 1 96 ? 13.303 1.151 28.463 1.00 16.95 149 ILE A N 1
ATOM 731 C CA . ILE A 1 96 ? 14.597 1.729 28.067 1.00 17.29 149 ILE A CA 1
ATOM 732 C C . ILE A 1 96 ? 15.372 2.234 29.272 1.00 17.69 149 ILE A C 1
ATOM 733 O O . ILE A 1 96 ? 14.855 3.030 30.075 1.00 19.12 149 ILE A O 1
ATOM 738 N N . HIS A 1 97 ? 16.607 1.777 29.403 1.00 18.27 150 HIS A N 1
ATOM 739 C CA . HIS A 1 97 ? 17.380 2.075 30.584 1.00 18.78 150 HIS A CA 1
ATOM 740 C C . HIS A 1 97 ? 18.646 2.803 30.174 1.00 18.24 150 HIS A C 1
ATOM 741 O O . HIS A 1 97 ? 18.932 2.958 28.983 1.00 16.59 150 HIS A O 1
ATOM 748 N N . LYS A 1 98 ? 19.406 3.246 31.177 1.00 18.86 151 LYS A N 1
ATOM 749 C CA . LYS A 1 98 ? 20.616 4.031 30.918 1.00 20.18 151 LYS A CA 1
ATOM 750 C C . LYS A 1 98 ? 21.524 3.482 29.811 1.00 20.02 151 LYS A C 1
ATOM 751 O O . LYS A 1 98 ? 21.947 4.227 28.939 1.00 18.49 151 LYS A O 1
ATOM 757 N N . GLU A 1 99 ? 21.841 2.189 29.866 1.00 21.34 152 GLU A N 1
ATOM 758 C CA . GLU A 1 99 ? 22.783 1.580 28.927 1.00 21.77 152 GLU A CA 1
ATOM 759 C C . GLU A 1 99 ? 22.280 1.607 27.508 1.00 19.49 152 GLU A C 1
ATOM 760 O O . GLU A 1 99 ? 23.041 1.901 26.583 1.00 20.63 152 GLU A O 1
ATOM 766 N N . HIS A 1 100 ? 20.981 1.368 27.316 1.00 16.96 153 HIS A N 1
ATOM 767 C CA . HIS A 1 100 ? 20.364 1.478 25.999 1.00 15.91 153 HIS A CA 1
ATOM 768 C C . HIS A 1 100 ? 20.497 2.893 25.412 1.00 15.74 153 HIS A C 1
ATOM 769 O O . HIS A 1 100 ? 20.741 3.049 24.214 1.00 15.95 153 HIS A O 1
ATOM 776 N N . LEU A 1 101 ? 20.306 3.900 26.266 1.00 16.94 154 LEU A N 1
ATOM 777 C CA . LEU A 1 101 ? 20.360 5.309 25.843 1.00 16.90 154 LEU A CA 1
ATOM 778 C C . LEU A 1 101 ? 21.797 5.747 25.524 1.00 18.24 154 LEU A C 1
ATOM 779 O O . LEU A 1 101 ? 22.039 6.410 24.494 1.00 17.81 154 LEU A O 1
ATOM 784 N N . VAL A 1 102 ? 22.747 5.340 26.360 1.00 19.30 155 VAL A N 1
ATOM 785 C CA . VAL A 1 102 ? 24.14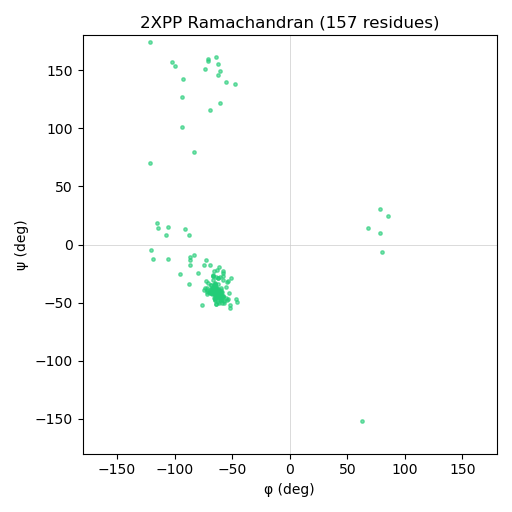0 5.779 26.151 1.00 22.00 155 VAL A CA 1
ATOM 786 C C . VAL A 1 102 ? 24.652 5.202 24.841 1.00 22.13 155 VAL A C 1
ATOM 787 O O . VAL A 1 102 ? 25.202 5.950 23.997 1.00 23.18 155 VAL A O 1
ATOM 791 N N . THR A 1 103 ? 24.404 3.915 24.603 1.00 21.48 156 THR A N 1
ATOM 792 C CA . THR A 1 103 ? 24.956 3.277 23.390 1.00 22.83 156 THR A CA 1
ATOM 793 C C . THR A 1 103 ? 24.326 3.699 22.062 1.00 21.27 156 THR A C 1
ATOM 794 O O . THR A 1 103 ? 25.009 3.757 21.016 1.00 20.27 156 THR A O 1
ATOM 798 N N . SER A 1 104 ? 23.026 3.990 22.107 1.00 19.60 157 SER A N 1
ATOM 799 C CA . SER A 1 104 ? 22.267 4.364 20.932 1.00 18.62 157 SER A CA 1
ATOM 800 C C . SER A 1 104 ? 22.283 5.833 20.605 1.00 18.05 157 SER A C 1
ATOM 801 O O . SER A 1 104 ? 22.245 6.169 19.418 1.00 18.96 157 SER A O 1
ATOM 804 N N . GLY A 1 105 ? 22.321 6.710 21.622 1.00 18.55 158 GLY A N 1
ATOM 805 C CA . GLY A 1 105 ? 22.143 8.175 21.376 1.00 17.60 158 GLY A CA 1
ATOM 806 C C . GLY A 1 105 ? 20.767 8.607 20.920 1.00 17.48 158 GLY A C 1
ATOM 807 O O . GLY A 1 105 ? 20.560 9.747 20.466 1.00 16.53 158 GLY A O 1
ATOM 808 N N . VAL A 1 106 ? 19.796 7.707 21.061 1.00 16.92 159 VAL A N 1
ATOM 809 C CA . VAL A 1 106 ? 18.417 8.050 20.631 1.00 15.49 159 VAL A CA 1
ATOM 810 C C . VAL A 1 106 ? 17.853 9.227 21.431 1.00 15.39 159 VAL A C 1
ATOM 811 O O . VAL A 1 106 ? 17.013 9.978 20.907 1.00 15.10 159 VAL A O 1
ATOM 815 N N . GLY A 1 107 ? 18.312 9.401 22.687 1.00 14.99 160 GLY A N 1
ATOM 816 C CA . GLY A 1 107 ? 17.945 10.578 23.439 1.00 15.63 160 GLY A CA 1
ATOM 817 C C . GLY A 1 107 ? 18.238 11.896 22.725 1.00 15.33 160 GLY A C 1
ATOM 818 O O . GLY A 1 107 ? 17.502 12.878 22.925 1.00 15.61 160 GLY A O 1
ATOM 819 N N . LYS A 1 108 ? 19.290 11.917 21.911 1.00 14.47 161 LYS A N 1
ATOM 820 C CA . LYS A 1 108 ? 19.718 13.166 21.281 1.00 15.79 161 LYS A CA 1
ATOM 821 C C . LYS A 1 108 ? 18.706 13.607 20.242 1.00 14.63 161 LYS A C 1
ATOM 822 O O . LYS A 1 108 ? 18.405 14.790 20.165 1.00 15.52 161 LYS A O 1
ATOM 828 N N . ILE A 1 109 ? 18.195 12.669 19.452 1.00 13.55 162 ILE A N 1
ATOM 829 C CA . ILE A 1 109 ? 17.164 13.052 18.445 1.00 13.25 162 ILE A CA 1
ATOM 830 C C . ILE A 1 109 ? 15.823 13.347 19.115 1.00 13.29 162 ILE A C 1
ATOM 831 O O . ILE A 1 109 ? 15.144 14.301 18.738 1.00 12.68 162 ILE A O 1
ATOM 836 N N . VAL A 1 110 ? 15.479 12.583 20.154 1.00 12.36 163 VAL A N 1
ATOM 837 C CA . VAL A 1 110 ? 14.232 12.883 20.870 1.00 12.98 163 VAL A CA 1
ATOM 838 C C . VAL A 1 110 ? 14.321 14.250 21.554 1.00 13.78 163 VAL A C 1
ATOM 839 O O . VAL A 1 110 ? 13.339 15.008 21.536 1.00 15.20 163 VAL A O 1
ATOM 843 N N . TYR A 1 111 ? 15.505 14.562 22.119 1.00 15.03 164 TYR A N 1
ATOM 844 C CA . TYR A 1 111 ? 15.726 15.856 22.710 1.00 16.62 164 TYR A CA 1
ATOM 845 C C . TYR A 1 111 ? 15.497 16.949 21.652 1.00 17.48 164 TYR A C 1
ATOM 846 O O . TYR A 1 111 ? 14.823 17.969 21.924 1.00 18.08 164 TYR A O 1
ATOM 855 N N . PHE A 1 112 ? 16.030 16.727 20.435 1.00 15.26 165 PHE A N 1
ATOM 856 C CA . PHE A 1 112 ? 15.827 17.717 19.401 1.00 16.71 165 PHE A CA 1
ATOM 857 C C . PHE A 1 112 ? 14.331 17.914 19.083 1.00 16.08 165 PHE A C 1
ATOM 858 O O . PHE A 1 112 ? 13.862 19.050 18.915 1.00 17.42 165 PHE A O 1
ATOM 866 N N . TYR A 1 113 ? 13.574 16.821 19.044 1.00 15.92 166 TYR A N 1
ATOM 867 C CA . TYR A 1 113 ? 12.156 16.923 18.760 1.00 15.44 166 TYR A CA 1
ATOM 868 C C . TYR A 1 113 ? 11.491 17.795 19.811 1.00 17.29 166 TYR A C 1
ATOM 869 O O . TYR A 1 113 ? 10.570 18.553 19.470 1.00 17.73 166 TYR A O 1
ATOM 878 N N . SER A 1 114 ? 11.941 17.680 21.063 1.00 17.67 167 SER A N 1
ATOM 879 C CA . SER A 1 114 ? 11.320 18.408 22.180 1.00 20.38 167 SER A CA 1
ATOM 880 C C . SER A 1 114 ? 11.568 19.916 22.106 1.00 23.71 167 SER A C 1
ATOM 881 O O . SER A 1 114 ? 10.855 20.691 22.760 1.00 24.69 167 SER A O 1
ATOM 884 N N . ILE A 1 115 ? 12.559 20.333 21.314 1.00 23.53 168 ILE A N 1
ATOM 885 C CA . ILE A 1 115 ? 12.929 21.764 21.261 1.00 26.75 168 ILE A CA 1
ATOM 886 C C . ILE A 1 115 ? 12.805 22.386 19.873 1.00 27.94 168 ILE A C 1
ATOM 887 O O . ILE A 1 115 ? 12.977 23.611 19.708 1.00 31.20 168 ILE A O 1
ATOM 892 N N . ASN A 1 116 ? 12.483 21.568 18.880 1.00 27.25 169 ASN A N 1
ATOM 893 C CA . ASN A 1 116 ? 12.448 22.016 17.481 1.00 28.60 169 ASN A CA 1
ATOM 894 C C . ASN A 1 116 ? 11.283 22.984 17.245 1.00 30.44 169 ASN A C 1
ATOM 895 O O . ASN A 1 116 ? 10.136 22.578 17.357 1.00 30.56 169 ASN A O 1
ATOM 900 N N . PRO A 1 117 ? 11.566 24.268 16.893 1.00 33.26 170 PRO A N 1
ATOM 901 C CA . PRO A 1 117 ? 10.430 25.202 16.735 1.00 34.92 170 PRO A CA 1
ATOM 902 C C . PRO A 1 117 ? 9.491 24.882 15.571 1.00 35.18 170 PRO A C 1
ATOM 903 O O . PRO A 1 117 ? 8.301 25.241 15.605 1.00 36.83 170 PRO A O 1
ATOM 907 N N . LYS A 1 118 ? 10.010 24.210 14.558 1.00 34.13 171 LYS A N 1
ATOM 908 C CA . LYS A 1 118 ? 9.209 23.764 13.432 1.00 34.08 171 LYS A CA 1
ATOM 909 C C . LYS A 1 118 ? 8.283 22.591 13.744 1.00 32.25 171 LYS A C 1
ATOM 910 O O . LYS A 1 118 ? 7.402 22.263 12.943 1.00 33.14 171 LYS A O 1
ATOM 916 N N . GLU A 1 119 ? 8.488 21.927 14.883 1.00 28.95 172 GLU A N 1
ATOM 917 C CA . GLU A 1 119 ? 7.729 20.721 15.200 1.00 26.51 172 GLU A CA 1
ATOM 918 C C . GLU A 1 119 ? 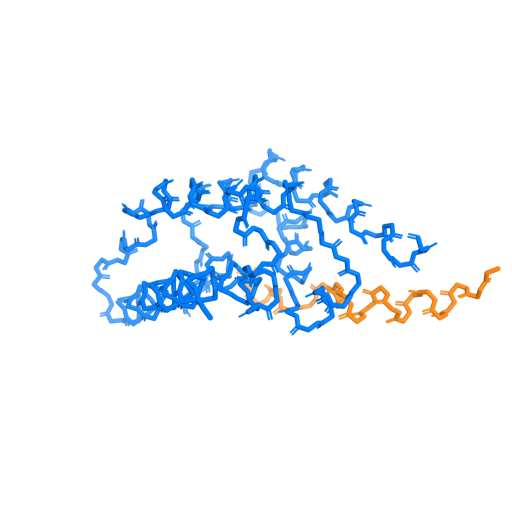6.252 21.033 15.612 1.00 26.30 172 GLU A C 1
ATOM 919 O O . GLU A 1 119 ? 5.961 22.142 16.103 1.00 27.62 172 GLU A O 1
ATOM 925 N N . SER A 1 120 ? 5.318 20.111 15.357 1.00 24.77 173 SER A N 1
ATOM 926 C CA . SER A 1 120 ? 3.954 20.296 15.839 1.00 27.12 173 SER A CA 1
ATOM 927 C C . SER A 1 120 ? 3.978 20.328 17.363 1.00 25.53 173 SER A C 1
ATOM 928 O O . SER A 1 120 ? 4.809 19.665 17.998 1.00 23.74 173 SER A O 1
ATOM 931 N N . LYS A 1 121 ? 3.093 21.119 17.935 1.00 27.42 174 LYS A N 1
ATOM 932 C CA . LYS A 1 121 ? 2.962 21.202 19.393 1.00 27.84 174 LYS A CA 1
ATOM 933 C C . LYS A 1 121 ? 2.778 19.809 20.004 1.00 26.70 174 LYS A C 1
ATOM 934 O O . LYS A 1 121 ? 3.406 19.508 21.008 1.00 25.24 174 LYS A O 1
ATOM 940 N N . GLU A 1 122 ? 1.961 18.961 19.369 1.00 25.75 175 GLU A N 1
ATOM 941 C CA . GLU A 1 122 ? 1.709 17.599 19.847 1.00 25.89 175 GLU A CA 1
ATOM 942 C C . GLU A 1 122 ? 2.965 16.724 19.894 1.00 22.72 175 GLU A C 1
ATOM 943 O O . GLU A 1 122 ? 3.223 16.075 20.898 1.00 21.84 175 GLU A O 1
ATOM 949 N N . VAL A 1 123 ? 3.723 16.678 18.800 1.00 20.11 176 VAL A N 1
ATOM 950 C CA . VAL A 1 123 ? 4.960 15.895 18.744 1.00 18.96 176 VAL A CA 1
ATOM 951 C C . VAL A 1 123 ? 5.976 16.449 19.759 1.00 18.30 176 VAL A C 1
ATOM 952 O O . VAL A 1 123 ? 6.608 15.679 20.481 1.00 17.27 176 VAL A O 1
ATOM 956 N N . ARG A 1 124 ? 6.129 17.773 19.805 1.00 18.95 177 ARG A N 1
ATOM 957 C CA . ARG A 1 124 ? 7.010 18.372 20.824 1.00 19.22 177 ARG A CA 1
ATOM 958 C C . ARG A 1 124 ? 6.638 17.936 22.240 1.00 19.35 177 ARG A C 1
ATOM 959 O O . ARG A 1 124 ? 7.503 17.550 23.019 1.00 16.89 177 ARG A O 1
ATOM 967 N N . ALA A 1 125 ? 5.342 18.010 22.569 1.00 18.85 178 ALA A N 1
ATOM 968 C CA . ALA A 1 125 ? 4.887 17.564 23.875 1.00 19.14 178 ALA A CA 1
ATOM 969 C C . ALA A 1 125 ? 5.171 16.070 24.086 1.00 17.46 178 ALA A C 1
ATOM 970 O O . ALA A 1 125 ? 5.564 15.653 25.206 1.00 18.21 178 ALA A O 1
ATOM 972 N N . SER A 1 126 ? 4.953 15.237 23.065 1.00 17.30 179 SER A N 1
ATOM 973 C CA . SER A 1 126 ? 5.289 13.790 23.180 1.00 17.69 179 SER A CA 1
ATOM 974 C C . SER A 1 126 ? 6.766 13.574 23.460 1.00 16.00 179 SER A C 1
ATOM 975 O O . SER A 1 126 ? 7.127 12.786 24.328 1.00 17.00 179 SER A O 1
ATOM 978 N N . ALA A 1 127 ? 7.622 14.292 22.726 1.00 14.82 180 ALA A N 1
ATOM 979 C CA . ALA A 1 127 ? 9.063 14.163 22.908 1.00 14.51 180 ALA A CA 1
ATOM 980 C C . ALA A 1 127 ? 9.475 14.646 24.320 1.00 14.30 180 ALA A C 1
ATOM 981 O O . ALA A 1 127 ? 10.353 14.066 24.945 1.00 15.26 180 ALA A O 1
ATOM 983 N N . LYS A 1 128 ? 8.902 15.750 24.750 1.00 15.93 181 LYS A N 1
ATOM 984 C CA . LYS A 1 128 ? 9.221 16.309 26.083 1.00 17.62 181 LYS A CA 1
ATOM 985 C C . LYS A 1 128 ? 8.922 15.276 27.151 1.00 17.83 181 LYS A C 1
ATOM 986 O O . LYS A 1 128 ? 9.703 15.071 28.091 1.00 15.72 181 LYS A O 1
ATOM 992 N N . ALA A 1 129 ? 7.759 14.619 27.031 1.00 16.17 182 ALA A N 1
ATOM 993 C CA . ALA A 1 129 ? 7.385 13.634 28.036 1.00 17.74 182 ALA A CA 1
ATOM 994 C C . ALA A 1 129 ? 8.354 12.424 28.039 1.00 15.75 182 ALA A C 1
ATOM 995 O O . ALA A 1 129 ? 8.715 11.861 29.107 1.00 16.97 182 ALA A O 1
ATOM 997 N N . LEU A 1 130 ? 8.794 12.031 26.850 1.00 16.03 183 LEU A N 1
ATOM 998 C CA . LEU A 1 130 ? 9.721 10.939 26.721 1.00 15.26 183 LEU A CA 1
ATOM 999 C C . LEU A 1 130 ? 11.093 11.346 27.325 1.00 14.73 183 LEU A C 1
ATOM 1000 O O . LEU A 1 130 ? 11.732 10.552 28.044 1.00 14.40 183 LEU A O 1
ATOM 1005 N N . VAL A 1 131 ? 11.537 12.584 27.066 1.00 13.60 184 VAL A N 1
ATOM 1006 C CA . VAL A 1 131 ? 12.786 13.082 27.689 1.00 14.26 184 VAL A CA 1
ATOM 1007 C C . VAL A 1 131 ? 12.617 13.058 29.198 1.00 14.48 184 VAL A C 1
ATOM 1008 O O . VAL A 1 131 ? 13.513 12.643 29.941 1.00 15.65 184 VAL A O 1
ATOM 1012 N N . GLN A 1 132 ? 11.472 13.522 29.706 1.00 13.52 185 GLN A N 1
ATOM 1013 C CA . GLN A 1 132 ? 11.306 13.538 31.153 1.00 16.09 185 GLN A CA 1
ATOM 1014 C C . GLN A 1 132 ? 11.295 12.128 31.741 1.00 17.04 185 GLN A C 1
ATOM 1015 O O . GLN A 1 132 ? 11.771 11.952 32.844 1.00 18.18 185 GLN A O 1
ATOM 1021 N N . LYS A 1 133 ? 10.729 11.161 31.019 1.00 15.36 186 LYS A N 1
ATOM 1022 C CA . LYS A 1 133 ? 10.722 9.761 31.473 1.00 17.03 186 LYS A CA 1
ATOM 1023 C C . LYS A 1 133 ? 12.145 9.214 31.552 1.00 16.66 186 LYS A C 1
ATOM 1024 O O . LYS A 1 133 ? 12.561 8.635 32.587 1.00 17.36 186 LYS A O 1
ATOM 1030 N N . TRP A 1 134 ? 12.874 9.382 30.468 1.00 15.23 187 TRP A N 1
ATOM 1031 C CA . TRP A 1 134 ? 14.271 8.886 30.399 1.00 15.75 187 TRP A CA 1
ATOM 1032 C C . TRP A 1 134 ? 15.209 9.620 31.344 1.00 17.39 187 TRP A C 1
ATOM 1033 O O . TRP A 1 134 ? 16.236 9.048 31.774 1.00 18.17 187 TRP A O 1
ATOM 1044 N N . THR A 1 135 ? 14.893 10.884 31.676 1.00 16.29 188 THR A N 1
ATOM 1045 C CA . THR A 1 135 ? 15.714 11.601 32.705 1.00 17.66 188 THR A CA 1
ATOM 1046 C C . THR A 1 135 ? 15.753 10.870 34.036 1.00 20.19 188 THR A C 1
ATOM 1047 O O . THR A 1 135 ? 16.758 10.953 34.751 1.00 20.35 188 THR A O 1
ATOM 1051 N N . ASN A 1 136 ? 14.684 10.149 34.371 1.00 20.13 189 ASN A N 1
ATOM 1052 C CA . ASN A 1 136 ? 14.698 9.304 35.547 1.00 22.99 189 ASN A CA 1
ATOM 1053 C C . ASN A 1 136 ? 15.847 8.315 35.568 1.00 23.26 189 ASN A C 1
ATOM 1054 O O . ASN A 1 136 ? 16.299 7.978 36.663 1.00 25.44 189 ASN A O 1
ATOM 1059 N N . GLU A 1 137 ? 16.283 7.835 34.398 1.00 23.95 190 GLU A N 1
ATOM 1060 C CA . GLU A 1 137 ? 17.411 6.877 34.309 1.00 24.75 190 GLU A CA 1
ATOM 1061 C C . GLU A 1 137 ? 18.707 7.517 34.750 1.00 26.98 190 GLU A C 1
ATOM 1062 O O . GLU A 1 137 ? 19.655 6.828 35.192 1.00 29.28 190 GLU A O 1
ATOM 1068 N N . VAL A 1 138 ? 18.773 8.841 34.683 1.00 25.33 191 VAL A N 1
ATOM 1069 C CA . VAL A 1 138 ? 19.914 9.538 35.317 1.00 26.86 191 VAL A CA 1
ATOM 1070 C C . VAL A 1 138 ? 19.945 9.396 36.854 1.00 29.56 191 VAL A C 1
ATOM 1071 O O . VAL A 1 138 ? 21.022 9.302 37.471 1.00 31.05 191 VAL A O 1
ATOM 1075 N N . PHE A 1 139 ? 18.774 9.353 37.476 1.00 30.65 192 PHE A N 1
ATOM 1076 C CA . PHE A 1 139 ? 18.704 9.387 38.928 1.00 34.49 192 PHE A CA 1
ATOM 1077 C C . PHE A 1 139 ? 18.373 8.043 39.559 1.00 37.64 192 PHE A C 1
ATOM 1078 O O . PHE A 1 139 ? 18.045 7.989 40.746 1.00 39.91 192 PHE A O 1
ATOM 1086 N N . LYS A 1 140 ? 18.488 6.968 38.775 1.00 39.84 193 LYS A N 1
ATOM 1087 C CA . LYS A 1 140 ? 18.168 5.584 39.210 1.00 43.11 193 LYS A CA 1
ATOM 1088 C C . LYS A 1 140 ? 16.672 5.293 39.198 1.00 43.59 193 LYS A C 1
ATOM 1089 O O . LYS A 1 140 ? 16.142 4.761 38.214 1.00 43.94 193 LYS A O 1
ATOM 1095 N N . ILE B 2 15 ? 23.259 13.706 46.745 1.00 31.35 44 ILE B N 1
ATOM 1096 C CA . ILE B 2 15 ? 23.492 13.508 45.263 1.00 30.28 44 ILE B CA 1
ATOM 1097 C C . ILE B 2 15 ? 24.603 14.442 44.749 1.00 28.07 44 ILE B C 1
ATOM 1098 O O . ILE B 2 15 ? 24.666 15.614 45.135 1.00 29.06 44 ILE B O 1
ATOM 1103 N N . ASP B 2 16 ? 25.491 13.962 43.876 1.00 45.34 45 ASP B N 1
ATOM 1104 C CA . ASP B 2 16 ? 26.437 14.873 43.221 1.00 41.87 45 ASP B CA 1
ATOM 1105 C C . ASP B 2 16 ? 25.827 15.281 41.905 1.00 37.97 45 ASP B C 1
ATOM 1106 O O . ASP B 2 16 ? 25.888 14.513 40.937 1.00 35.12 45 ASP B O 1
ATOM 1111 N N . TYR B 2 17 ? 25.249 16.485 41.853 1.00 35.63 46 TYR B N 1
ATOM 1112 C CA . TYR B 2 17 ? 24.548 16.889 40.620 1.00 32.16 46 TYR B CA 1
ATOM 1113 C C . TYR B 2 17 ? 25.500 17.071 39.441 1.00 31.02 46 TYR B C 1
ATOM 1114 O O . TYR B 2 17 ? 25.114 16.862 38.317 1.00 29.75 46 TYR B O 1
ATOM 1123 N N . GLY B 2 18 ? 26.767 17.406 39.692 1.00 31.40 47 GLY B N 1
ATOM 1124 C CA . GLY B 2 18 ? 27.707 17.519 38.579 1.00 32.82 47 GLY B CA 1
ATOM 1125 C C . GLY B 2 18 ? 27.816 16.190 37.841 1.00 31.27 47 GLY B C 1
ATOM 1126 O O . GLY B 2 18 ? 27.809 16.137 36.610 1.00 30.76 47 GLY B O 1
ATOM 1127 N N . ASP B 2 19 ? 27.900 15.109 38.598 1.00 29.97 48 ASP B N 1
ATOM 1128 C CA . ASP B 2 19 ? 28.012 13.797 37.979 1.00 29.81 48 ASP B CA 1
ATOM 1129 C C . ASP B 2 19 ? 26.716 13.339 37.319 1.00 26.15 48 ASP B C 1
ATOM 1130 O O . ASP B 2 19 ? 26.755 12.738 36.262 1.00 26.46 48 ASP B O 1
ATOM 1135 N N . ARG B 2 20 ? 25.580 13.649 37.939 1.00 24.54 49 ARG B N 1
ATOM 1136 C CA . ARG B 2 20 ? 24.307 13.390 37.277 1.00 22.65 49 ARG B CA 1
ATOM 1137 C C . ARG B 2 20 ? 24.233 14.159 35.947 1.00 21.54 49 ARG B C 1
ATOM 1138 O O . ARG B 2 20 ? 23.743 13.620 34.963 1.00 19.87 49 ARG B O 1
ATOM 1146 N N . ASP B 2 21 ? 24.690 15.425 35.931 1.00 21.47 50 ASP B N 1
ATOM 1147 C CA . ASP B 2 21 ? 24.648 16.222 34.683 1.00 22.08 50 ASP B CA 1
ATOM 1148 C C . ASP B 2 21 ? 25.510 15.578 33.619 1.00 22.75 50 ASP B C 1
ATOM 1149 O O . ASP B 2 21 ? 25.140 15.568 32.437 1.00 21.44 50 ASP B O 1
ATOM 1154 N N . SER B 2 22 ? 26.658 15.047 34.035 1.00 23.76 51 SER B N 1
ATOM 1155 C CA . SER B 2 22 ? 27.575 14.454 33.062 1.00 27.16 51 SER B CA 1
ATOM 1156 C C . SER B 2 22 ? 26.892 13.225 32.428 1.00 25.73 51 SER B C 1
ATOM 1157 O O . SER B 2 22 ? 27.039 12.989 31.231 1.00 25.88 51 SER B O 1
ATOM 1160 N N . LEU B 2 23 ? 26.104 12.492 33.222 1.00 23.70 52 LEU B N 1
ATOM 1161 C CA . LEU B 2 23 ? 25.384 11.322 32.666 1.00 24.11 52 LEU B CA 1
ATOM 1162 C C . LEU B 2 23 ? 24.248 11.795 31.769 1.00 21.90 52 LEU B C 1
ATOM 1163 O O . LEU B 2 23 ? 23.994 11.201 30.690 1.00 22.46 52 LEU B O 1
ATOM 1168 N N . PHE B 2 24 ? 23.578 12.866 32.199 1.00 20.57 53 PHE B N 1
ATOM 1169 C CA . PHE B 2 24 ? 22.544 13.541 31.387 1.00 20.35 53 PHE B CA 1
ATOM 1170 C C . PHE B 2 24 ? 23.125 13.945 30.015 1.00 20.31 53 PHE B C 1
ATOM 1171 O O . PHE B 2 24 ? 22.490 13.690 28.959 1.00 20.08 53 PHE B O 1
ATOM 1179 N N . PHE B 2 25 ? 24.320 14.534 30.029 1.00 22.24 54 PHE B N 1
ATOM 1180 C CA . PHE B 2 25 ? 24.969 14.845 28.725 1.00 24.30 54 PHE B CA 1
ATOM 1181 C C . PHE B 2 25 ? 25.335 13.595 27.915 1.00 24.89 54 PHE B C 1
ATOM 1182 O O . PHE B 2 25 ? 25.255 13.624 26.667 1.00 27.45 54 PHE B O 1
ATOM 1190 N N . GLU B 2 26 ? 25.692 12.494 28.560 1.00 23.83 55 GLU B N 1
ATOM 1191 C CA . GLU B 2 26 ? 26.047 11.290 27.781 1.00 26.98 55 GLU B CA 1
ATOM 1192 C C . GLU B 2 26 ? 24.831 10.813 26.988 1.00 24.39 55 GLU B C 1
ATOM 1193 O O . GLU B 2 26 ? 24.949 10.329 25.845 1.00 25.61 55 GLU B O 1
ATOM 1199 N N . ILE B 2 27 ? 23.683 10.942 27.633 1.00 21.57 56 ILE B N 1
ATOM 1200 C CA . ILE B 2 27 ? 22.390 10.555 27.059 1.00 21.06 56 ILE B CA 1
ATOM 1201 C C . ILE B 2 27 ? 21.812 11.520 26.024 1.00 20.97 56 ILE B C 1
ATOM 1202 O O . ILE B 2 27 ? 21.400 11.084 24.936 1.00 21.82 56 ILE B O 1
ATOM 1207 N N . PHE B 2 28 ? 21.722 12.793 26.380 1.00 21.68 57 PHE B N 1
ATOM 1208 C CA . PHE B 2 28 ? 20.913 13.754 25.614 1.00 22.26 57 PHE B CA 1
ATOM 1209 C C . PHE B 2 28 ? 21.757 14.708 24.794 1.00 25.28 57 PHE B C 1
ATOM 1210 O O . PHE B 2 28 ? 21.206 15.422 23.923 1.00 26.33 57 PHE B O 1
ATOM 1218 N N . GLY B 2 29 ? 23.051 14.696 25.094 1.00 27.14 58 GLY B N 1
ATOM 1219 C CA . GLY B 2 29 ? 24.058 15.602 24.564 1.00 33.00 58 GLY B CA 1
ATOM 1220 C C . GLY B 2 29 ? 23.659 16.978 25.032 1.00 35.17 58 GLY B C 1
ATOM 1221 O O . GLY B 2 29 ? 22.945 17.119 26.040 1.00 35.22 58 GLY B O 1
ATOM 1222 N N . THR B 2 30 ? 24.041 17.989 24.259 1.00 38.39 59 THR B N 1
ATOM 1223 C CA . THR B 2 30 ? 23.811 19.366 24.670 1.00 40.88 59 THR B CA 1
ATOM 1224 C C . THR B 2 30 ? 22.858 20.175 23.809 1.00 41.53 59 THR B C 1
ATOM 1225 O O . THR B 2 30 ? 22.896 21.404 23.872 1.00 45.84 59 THR B O 1
ATOM 1229 N N . GLY B 2 31 ? 22.022 19.511 23.006 1.00 37.49 60 GLY B N 1
ATOM 1230 C CA . GLY B 2 31 ? 21.093 20.208 22.103 1.00 38.43 60 GLY B CA 1
ATOM 1231 C C . GLY B 2 31 ? 21.720 20.759 20.833 1.00 41.85 60 GLY B C 1
ATOM 1232 O O . GLY B 2 31 ? 21.090 21.513 20.083 1.00 44.68 60 GLY B O 1
ATOM 1233 N N . GLU B 2 32 ? 22.968 20.396 20.574 1.00 42.31 61 GLU B N 1
ATOM 1234 C CA . GLU B 2 32 ? 23.682 20.950 19.432 1.00 46.44 61 GLU B CA 1
ATOM 1235 C C . GLU B 2 32 ? 23.591 20.043 18.239 1.00 42.81 61 GLU B C 1
ATOM 1236 O O . GLU B 2 32 ? 23.694 20.487 17.107 1.00 45.72 61 GLU B O 1
ATOM 1242 N N . GLU B 2 33 ? 23.390 18.766 18.523 1.00 36.87 62 GLU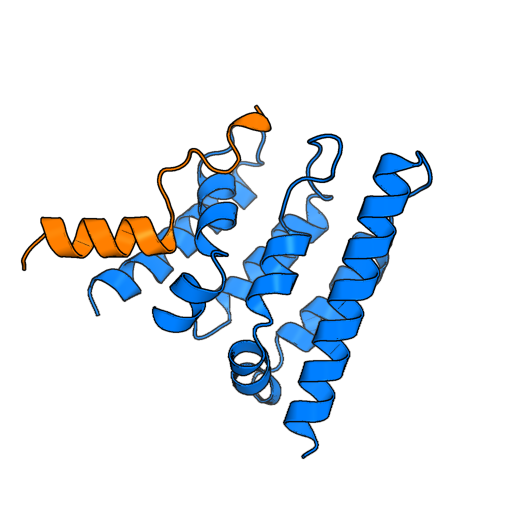 B N 1
ATOM 1243 C CA . GLU B 2 33 ? 23.524 17.671 17.574 1.00 33.53 62 GLU B CA 1
ATOM 1244 C C . GLU B 2 33 ? 22.824 17.939 16.228 1.00 31.80 62 GLU B C 1
ATOM 1245 O O . GLU B 2 33 ? 23.415 17.734 15.165 1.00 33.35 62 GLU B O 1
ATOM 1251 N N . TYR B 2 34 ? 21.577 18.419 16.293 1.00 28.38 63 TYR B N 1
ATOM 1252 C CA . TYR B 2 34 ? 20.764 18.674 15.101 1.00 26.62 63 TYR B CA 1
ATOM 1253 C C . TYR B 2 34 ? 20.427 20.150 14.839 1.00 31.19 63 TYR B C 1
ATOM 1254 O O . TYR B 2 34 ? 19.608 20.465 13.979 1.00 30.74 63 TYR B O 1
ATOM 1263 N N . ARG B 2 35 ? 21.120 21.062 15.504 1.00 35.61 64 ARG B N 1
ATOM 1264 C CA . ARG B 2 35 ? 20.826 22.482 15.326 1.00 42.17 64 ARG B CA 1
ATOM 1265 C C . ARG B 2 35 ? 20.970 22.879 13.863 1.00 45.49 64 ARG B C 1
ATOM 1266 O O . ARG B 2 35 ? 20.298 23.813 13.394 1.00 49.17 64 ARG B O 1
ATOM 1274 N N . TYR B 2 36 ? 21.826 22.145 13.146 1.00 44.72 65 TYR B N 1
ATOM 1275 C CA . TYR B 2 36 ? 22.159 22.488 11.765 1.00 48.92 65 TYR B CA 1
ATOM 1276 C C . TYR B 2 36 ? 20.891 22.521 10.912 1.00 46.63 65 TYR B C 1
ATOM 1277 O O . TYR B 2 36 ? 20.858 23.174 9.885 1.00 50.37 65 TYR B O 1
ATOM 1286 N N . VAL B 2 37 ? 19.852 21.820 11.380 1.00 41.65 66 VAL B N 1
ATOM 1287 C CA . VAL B 2 37 ? 18.551 21.692 10.707 1.00 40.30 66 VAL B CA 1
ATOM 1288 C C . VAL B 2 37 ? 17.810 23.024 10.620 1.00 46.38 66 VAL B C 1
ATOM 1289 O O . VAL B 2 37 ? 17.102 23.303 9.643 1.00 48.78 66 VAL B O 1
ATOM 1293 N N . LEU B 2 38 ? 17.999 23.828 11.650 1.00 49.81 67 LEU B N 1
ATOM 1294 C CA . LEU B 2 38 ? 17.434 25.151 11.745 1.00 57.30 67 LEU B CA 1
ATOM 1295 C C . LEU B 2 38 ? 18.492 26.108 11.205 1.00 64.44 67 LEU B C 1
ATOM 1296 O O . LEU B 2 38 ? 18.235 27.281 11.007 1.00 73.11 67 LEU B O 1
#